Protein AF-A0A809S4X4-F1 (afdb_monomer)

Sequence (78 aa):
MPVFHFSLGDSTKGPVGFCAAVRARNRRRAVAMLRSQMPQEVPVVNSRTVHSEGIEYVRVYLNPDAIAIADVDFLEQR

Structure (mmCIF, N/CA/C/O backbone):
data_AF-A0A809S4X4-F1
#
_entry.id   AF-A0A809S4X4-F1
#
loop_
_atom_site.group_PDB
_atom_site.id
_atom_site.type_symbol
_atom_site.label_atom_id
_atom_site.label_alt_id
_atom_site.label_comp_id
_atom_site.label_asym_id
_atom_site.label_entity_id
_atom_site.label_seq_id
_atom_site.pdbx_PDB_ins_code
_atom_site.Cartn_x
_atom_site.Cartn_y
_atom_site.Cartn_z
_atom_site.occupancy
_atom_site.B_iso_or_equiv
_atom_site.auth_seq_id
_atom_site.auth_comp_id
_atom_site.auth_asym_id
_atom_site.auth_atom_id
_atom_site.pdbx_PDB_model_num
ATOM 1 N N . MET A 1 1 ? -7.797 11.710 17.495 1.00 77.75 1 MET A N 1
ATOM 2 C CA . MET A 1 1 ? -8.156 10.587 16.591 1.00 77.75 1 MET A CA 1
ATOM 3 C C . MET A 1 1 ? -6.933 9.707 16.387 1.00 77.75 1 MET A C 1
ATOM 5 O O . MET A 1 1 ? -5.879 10.285 16.103 1.00 77.75 1 MET A O 1
ATOM 9 N N . PRO A 1 2 ? -7.067 8.378 16.550 1.00 85.44 2 PRO A N 1
ATOM 10 C CA . PRO A 1 2 ? -5.972 7.426 16.374 1.00 85.44 2 PRO A CA 1
ATOM 11 C C . PRO A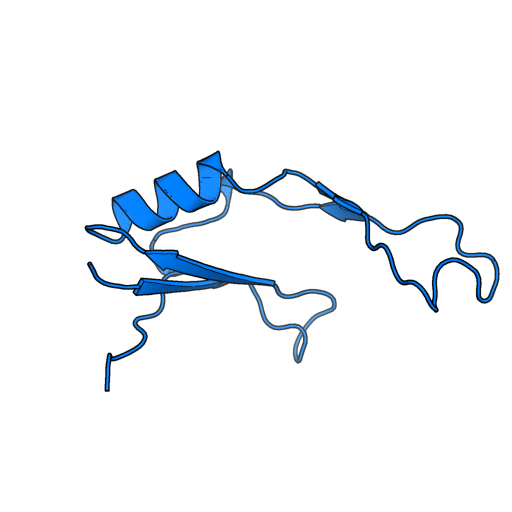 1 2 ? -5.460 7.399 14.928 1.00 85.44 2 PRO A C 1
ATOM 13 O O . PRO A 1 2 ? -6.161 7.810 13.996 1.00 85.44 2 PRO A O 1
ATOM 16 N N . VAL A 1 3 ? -4.226 6.926 14.763 1.00 90.25 3 VAL A N 1
ATOM 17 C CA . VAL A 1 3 ? -3.579 6.685 13.468 1.00 90.25 3 VAL A CA 1
ATOM 18 C C . VAL A 1 3 ? -3.481 5.176 13.268 1.00 90.25 3 VAL A C 1
ATOM 20 O O . VAL A 1 3 ? -3.039 4.464 14.162 1.00 90.25 3 VAL A O 1
ATOM 23 N N . PHE A 1 4 ? -3.927 4.702 12.111 1.00 90.56 4 PHE A N 1
ATOM 24 C CA . PHE A 1 4 ? -3.898 3.298 11.716 1.00 90.56 4 PHE A CA 1
ATOM 25 C C . PHE A 1 4 ? -2.806 3.105 10.671 1.00 90.56 4 PHE A C 1
ATOM 27 O O . PHE A 1 4 ? -2.813 3.814 9.660 1.00 90.56 4 PHE A O 1
ATOM 34 N N . HIS A 1 5 ? -1.875 2.190 10.930 1.00 91.81 5 HIS A N 1
ATOM 35 C CA . HIS A 1 5 ? -0.805 1.847 10.002 1.00 91.81 5 HIS A CA 1
ATOM 36 C C . HIS A 1 5 ? -1.235 0.665 9.143 1.00 91.81 5 HIS A C 1
ATOM 38 O O . HIS A 1 5 ? -1.811 -0.285 9.657 1.00 91.81 5 HIS A O 1
ATOM 44 N N . PHE A 1 6 ? -0.966 0.739 7.849 1.00 90.00 6 PHE A N 1
ATOM 45 C CA . PHE A 1 6 ? -1.196 -0.333 6.896 1.00 90.00 6 PHE A CA 1
ATOM 46 C C . PHE A 1 6 ? 0.151 -0.844 6.419 1.00 90.00 6 PHE A C 1
ATOM 48 O O . PHE A 1 6 ? 0.930 -0.057 5.879 1.00 90.00 6 PHE A O 1
ATOM 55 N N . SER A 1 7 ? 0.399 -2.139 6.595 1.00 86.88 7 SER A N 1
ATOM 56 C CA . SER A 1 7 ? 1.596 -2.821 6.101 1.00 86.88 7 SER A CA 1
ATOM 57 C C . SER A 1 7 ? 1.200 -3.749 4.951 1.00 86.88 7 SER A C 1
ATOM 59 O O . SER A 1 7 ? 0.877 -4.915 5.154 1.00 86.88 7 SER A O 1
ATOM 61 N N . LEU A 1 8 ? 1.147 -3.214 3.727 1.00 83.00 8 LEU A N 1
ATOM 62 C CA . LEU A 1 8 ? 0.618 -3.902 2.539 1.00 83.00 8 LEU A CA 1
ATOM 63 C C . LEU A 1 8 ? 1.742 -4.573 1.736 1.00 83.00 8 LEU A C 1
ATOM 65 O O . LEU A 1 8 ? 1.843 -4.427 0.518 1.00 83.00 8 LEU A O 1
ATOM 69 N N . GLY A 1 9 ? 2.604 -5.301 2.445 1.00 74.88 9 GLY A N 1
ATOM 70 C CA . GLY A 1 9 ? 3.778 -5.974 1.894 1.00 74.88 9 GLY A CA 1
ATOM 71 C C . GLY A 1 9 ? 5.101 -5.342 2.326 1.00 74.88 9 GLY A C 1
ATOM 72 O O . GLY A 1 9 ? 5.160 -4.205 2.788 1.00 74.88 9 GLY A O 1
ATOM 73 N N . ASP A 1 10 ? 6.176 -6.110 2.160 1.00 70.19 10 ASP A N 1
ATOM 74 C CA . ASP A 1 10 ? 7.525 -5.777 2.615 1.00 70.19 10 ASP A CA 1
ATOM 75 C C . ASP A 1 10 ? 8.523 -5.970 1.464 1.00 70.19 10 ASP A C 1
ATOM 77 O O . ASP A 1 10 ? 8.773 -7.094 1.017 1.00 70.19 10 ASP A O 1
ATOM 81 N N . SER A 1 11 ? 9.109 -4.865 0.995 1.00 67.88 11 SER A N 1
ATOM 82 C CA . SER A 1 11 ? 10.100 -4.869 -0.089 1.00 67.88 11 SER A CA 1
ATOM 83 C C . SER A 1 11 ? 11.414 -5.570 0.287 1.00 67.88 11 SER A C 1
ATOM 85 O O . SER A 1 11 ? 12.265 -5.777 -0.571 1.00 67.88 11 SER A O 1
ATOM 87 N N . THR A 1 12 ? 11.625 -5.935 1.556 1.00 64.81 12 THR A N 1
ATOM 88 C CA . THR A 1 12 ? 12.792 -6.734 1.966 1.00 64.81 12 THR A CA 1
ATOM 89 C C . THR A 1 12 ? 12.625 -8.225 1.656 1.00 64.81 12 THR A C 1
ATOM 91 O O . THR A 1 12 ? 13.612 -8.959 1.632 1.00 64.81 12 THR A O 1
ATOM 94 N N . LYS A 1 13 ? 11.391 -8.680 1.383 1.00 61.31 13 LYS A N 1
ATOM 95 C CA . LYS A 1 13 ? 11.049 -10.082 1.066 1.00 61.31 13 LYS A CA 1
ATOM 96 C C . LYS A 1 13 ? 10.406 -10.265 -0.313 1.00 61.31 13 LYS A C 1
ATOM 98 O O . LYS A 1 13 ? 10.089 -11.390 -0.691 1.00 61.31 13 LYS A O 1
ATOM 103 N N . GLY A 1 14 ? 10.200 -9.185 -1.060 1.00 62.12 14 GLY A N 1
ATOM 104 C CA . GLY A 1 14 ? 9.577 -9.183 -2.380 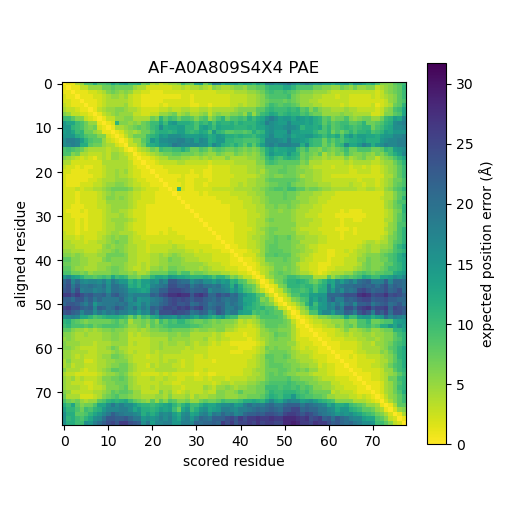1.00 62.12 14 GLY A CA 1
ATOM 105 C C . GLY A 1 14 ? 9.860 -7.879 -3.134 1.00 62.12 14 GLY A C 1
ATOM 106 O O . GLY A 1 14 ? 10.482 -6.979 -2.581 1.00 62.12 14 GLY A O 1
ATOM 107 N N . PRO A 1 15 ? 9.432 -7.756 -4.399 1.00 62.69 15 PRO A N 1
ATOM 108 C CA . PRO A 1 15 ? 9.875 -6.663 -5.265 1.00 62.69 15 PRO A CA 1
ATOM 109 C C . PRO A 1 15 ? 9.282 -5.291 -4.905 1.00 62.69 15 PRO A C 1
ATOM 111 O O . PRO A 1 15 ? 9.947 -4.280 -5.109 1.00 62.69 15 PRO A O 1
ATOM 114 N N . VAL A 1 16 ? 8.051 -5.231 -4.381 1.00 70.69 16 VAL A N 1
ATOM 115 C CA . VAL A 1 16 ? 7.385 -3.970 -4.010 1.00 70.69 16 VAL A CA 1
ATOM 116 C C . VAL A 1 16 ? 6.473 -4.196 -2.802 1.00 70.69 16 VAL A C 1
ATOM 118 O O . VAL A 1 16 ? 5.533 -4.982 -2.870 1.00 70.69 16 VAL A O 1
ATOM 121 N N . GLY A 1 17 ? 6.736 -3.485 -1.710 1.00 79.00 17 GLY A N 1
ATOM 122 C CA . GLY A 1 17 ? 5.846 -3.300 -0.567 1.00 79.00 17 GLY A CA 1
ATOM 123 C C . GLY A 1 17 ? 5.445 -1.831 -0.429 1.00 79.00 17 GLY A C 1
ATOM 124 O O . GLY A 1 17 ? 6.179 -0.931 -0.845 1.00 79.00 17 GLY A O 1
ATOM 125 N N . PHE A 1 18 ? 4.273 -1.580 0.147 1.00 83.81 18 PHE A N 1
ATOM 126 C CA . PHE A 1 18 ? 3.766 -0.233 0.397 1.00 83.81 18 PHE A CA 1
ATOM 127 C C . PHE A 1 18 ? 3.193 -0.137 1.809 1.00 83.81 18 PHE A C 1
ATOM 129 O O . PHE A 1 18 ? 2.557 -1.070 2.300 1.00 83.81 18 PHE A O 1
ATOM 136 N N . CYS A 1 19 ? 3.382 1.016 2.447 1.00 88.00 19 CYS A N 1
ATOM 137 C CA . CYS A 1 19 ? 2.778 1.318 3.734 1.00 88.00 19 CYS A CA 1
ATOM 138 C C . CYS A 1 19 ? 2.014 2.643 3.705 1.00 88.00 19 CYS A C 1
ATOM 140 O O . CYS A 1 19 ? 2.356 3.572 2.972 1.00 88.00 19 CYS A O 1
ATOM 142 N N . ALA A 1 20 ? 0.969 2.733 4.526 1.00 90.31 20 ALA A N 1
ATOM 143 C CA . ALA A 1 20 ? 0.170 3.944 4.674 1.00 90.31 20 ALA A CA 1
ATOM 144 C C . ALA A 1 20 ? -0.170 4.210 6.138 1.00 90.31 20 ALA A C 1
ATOM 146 O O . ALA A 1 20 ? -0.346 3.290 6.931 1.00 90.31 20 ALA A O 1
ATOM 147 N N . ALA A 1 21 ? -0.338 5.484 6.484 1.00 92.44 21 ALA A N 1
ATOM 148 C CA . ALA A 1 21 ? -0.846 5.901 7.782 1.00 92.44 21 ALA A CA 1
ATOM 149 C C . ALA A 1 21 ? -2.128 6.715 7.593 1.00 92.44 21 ALA A C 1
ATOM 151 O O . ALA A 1 21 ? -2.133 7.735 6.905 1.00 92.44 21 ALA A O 1
ATOM 152 N N . VAL A 1 22 ? -3.223 6.283 8.222 1.00 92.69 22 VAL A N 1
ATOM 153 C CA . VAL A 1 22 ? -4.534 6.936 8.091 1.00 92.69 22 VAL A CA 1
ATOM 154 C C . VAL A 1 22 ? -5.070 7.327 9.458 1.00 92.69 22 VAL A C 1
ATOM 156 O O . VAL A 1 22 ? -5.271 6.489 10.337 1.00 92.69 22 VAL A O 1
ATOM 159 N N . ARG A 1 23 ? -5.365 8.616 9.640 1.00 93.19 23 ARG A N 1
ATOM 160 C CA . ARG A 1 23 ? -6.027 9.118 10.849 1.00 93.19 23 ARG A CA 1
ATOM 161 C C . ARG A 1 23 ? -7.542 8.938 10.720 1.00 93.19 23 ARG A C 1
ATOM 163 O O . ARG A 1 23 ? -8.177 9.601 9.905 1.00 93.19 23 ARG A O 1
ATOM 170 N N . ALA A 1 24 ? -8.137 8.068 11.535 1.00 92.62 24 ALA A N 1
ATOM 171 C CA . ALA A 1 24 ? -9.567 7.745 11.465 1.00 92.62 24 ALA A CA 1
ATOM 172 C C . ALA A 1 24 ? -10.173 7.507 12.857 1.00 92.62 24 ALA A C 1
ATOM 174 O O . ALA A 1 24 ? -9.473 7.510 13.863 1.00 92.62 24 ALA A O 1
ATOM 175 N N . ARG A 1 25 ? -11.499 7.327 12.939 1.00 92.44 25 ARG A N 1
ATOM 176 C CA . ARG A 1 25 ? -12.180 7.024 14.216 1.00 92.44 25 ARG A CA 1
ATOM 177 C C . ARG A 1 25 ? -12.067 5.548 14.611 1.00 92.44 25 ARG A C 1
ATOM 179 O O . ARG A 1 25 ? -12.098 5.237 15.792 1.00 92.44 25 ARG A O 1
ATOM 186 N N . ASN A 1 26 ? -11.970 4.649 13.632 1.00 92.06 26 ASN A N 1
ATOM 187 C CA . ASN A 1 26 ? -11.852 3.203 13.819 1.00 92.06 26 ASN A CA 1
ATOM 188 C C . ASN A 1 26 ? -11.239 2.548 12.565 1.00 92.06 26 ASN A C 1
ATOM 190 O O . ASN A 1 26 ? -11.170 3.182 11.508 1.00 92.06 26 ASN A O 1
ATOM 194 N N . ARG A 1 27 ? -10.848 1.270 12.675 1.00 92.06 27 ARG A N 1
ATOM 195 C CA . ARG A 1 27 ? -10.225 0.490 11.588 1.00 92.06 27 ARG A CA 1
ATOM 196 C C . ARG A 1 27 ? -11.082 0.430 10.320 1.00 92.06 27 ARG A C 1
ATOM 198 O O . ARG A 1 27 ? -10.572 0.658 9.231 1.00 92.06 27 ARG A O 1
ATOM 205 N N . ARG A 1 28 ? -12.396 0.191 10.451 1.00 94.19 28 ARG A N 1
ATOM 206 C CA . ARG A 1 28 ? -13.321 0.134 9.299 1.00 94.19 28 ARG A CA 1
ATOM 207 C C . ARG A 1 28 ? -13.312 1.442 8.511 1.00 94.19 28 ARG A C 1
ATOM 209 O O . ARG A 1 28 ? -13.259 1.427 7.286 1.00 94.19 28 ARG A O 1
ATOM 216 N N . ARG A 1 29 ? -13.327 2.579 9.214 1.00 94.88 29 ARG A N 1
ATOM 217 C CA . ARG A 1 29 ? -13.257 3.899 8.587 1.00 94.88 29 ARG A CA 1
ATOM 218 C C . ARG A 1 29 ? -11.884 4.160 7.972 1.00 94.88 29 ARG A C 1
ATOM 220 O O . ARG A 1 29 ? -11.845 4.746 6.899 1.00 94.88 29 ARG A O 1
ATOM 227 N N . ALA A 1 30 ? -10.801 3.715 8.608 1.00 94.06 30 ALA A N 1
ATOM 228 C CA . ALA A 1 30 ? -9.452 3.827 8.056 1.00 94.06 30 ALA A CA 1
ATOM 229 C C . ALA A 1 30 ? -9.325 3.083 6.719 1.00 94.06 30 ALA A C 1
ATOM 231 O O . ALA A 1 30 ? -8.883 3.681 5.745 1.00 94.06 30 ALA A O 1
ATOM 232 N N . VAL A 1 31 ? -9.795 1.830 6.654 1.00 94.06 31 VAL A N 1
ATOM 233 C CA . VAL A 1 31 ? -9.812 1.025 5.418 1.00 94.06 31 VAL A CA 1
ATOM 234 C C . VAL A 1 31 ? -10.641 1.721 4.341 1.00 94.06 31 VAL A C 1
ATOM 236 O O . VAL A 1 31 ? -10.151 1.936 3.240 1.00 94.06 31 VAL A O 1
ATOM 239 N N . ALA A 1 32 ? -11.874 2.134 4.659 1.00 95.50 32 ALA A N 1
ATOM 240 C CA . ALA A 1 32 ? -12.739 2.814 3.693 1.00 95.50 32 ALA A CA 1
ATOM 241 C C . ALA A 1 32 ? -12.112 4.113 3.155 1.00 95.50 32 ALA A C 1
ATOM 243 O O . ALA A 1 32 ? -12.196 4.390 1.962 1.00 95.50 32 ALA A O 1
ATOM 244 N N . MET A 1 33 ? -11.464 4.895 4.027 1.00 95.56 33 MET A N 1
ATOM 245 C CA . MET A 1 33 ? -10.759 6.114 3.633 1.00 95.56 33 MET A CA 1
ATOM 246 C C . MET A 1 33 ? -9.571 5.800 2.727 1.00 95.56 33 MET A C 1
ATOM 248 O O . MET A 1 33 ? -9.476 6.408 1.665 1.00 95.56 33 MET A O 1
ATOM 252 N N . LEU A 1 34 ? -8.717 4.841 3.104 1.00 93.81 34 LEU A N 1
ATOM 253 C CA . LEU A 1 34 ? -7.570 4.450 2.289 1.00 93.81 34 LEU A CA 1
ATOM 254 C C . LEU A 1 34 ? -8.026 3.988 0.906 1.00 93.81 34 LEU A C 1
ATOM 256 O O . LEU A 1 34 ? -7.580 4.545 -0.087 1.00 93.81 34 LEU A O 1
ATOM 260 N N . ARG A 1 35 ? -9.000 3.074 0.840 1.00 94.44 35 ARG A N 1
ATOM 261 C CA . ARG A 1 35 ? -9.559 2.581 -0.425 1.00 94.44 35 ARG A CA 1
ATOM 262 C C . ARG A 1 35 ? -10.071 3.701 -1.330 1.00 94.44 35 ARG A C 1
ATOM 264 O O . ARG A 1 35 ? -9.793 3.688 -2.518 1.00 94.44 35 ARG A O 1
ATOM 271 N N . SER A 1 36 ? -10.790 4.677 -0.768 1.00 95.25 36 SER A N 1
ATOM 272 C CA . SER A 1 36 ? -11.369 5.785 -1.544 1.00 95.25 36 SER A CA 1
ATOM 273 C C . SER A 1 36 ? -10.352 6.801 -2.071 1.00 95.25 36 SER A C 1
ATOM 275 O O . SER A 1 36 ? -10.664 7.532 -3.004 1.00 95.25 36 SER A O 1
ATOM 277 N N . GLN A 1 37 ? -9.179 6.894 -1.441 1.00 93.31 37 GLN A N 1
ATOM 278 C CA . GLN A 1 37 ? -8.151 7.893 -1.760 1.00 93.31 37 GLN A CA 1
ATOM 279 C C . GLN A 1 37 ? -6.952 7.282 -2.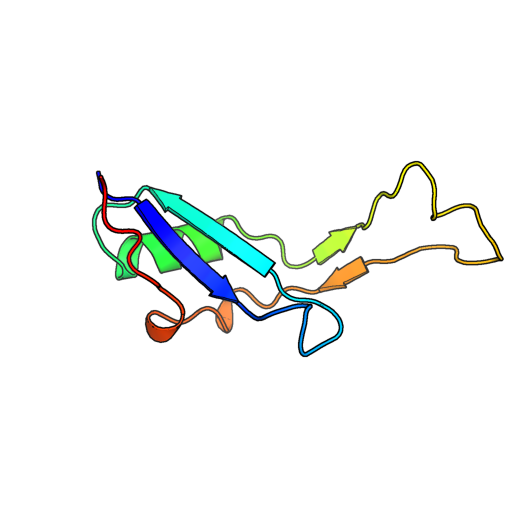491 1.00 93.31 37 GLN A C 1
ATOM 281 O O . GLN A 1 37 ? -6.123 8.009 -3.031 1.00 93.31 37 GLN A O 1
ATOM 286 N N . MET A 1 38 ? -6.827 5.955 -2.476 1.00 90.94 38 MET A N 1
ATOM 287 C CA . MET A 1 38 ? -5.702 5.258 -3.073 1.00 90.94 38 MET A CA 1
ATOM 288 C C . MET A 1 38 ? -5.887 5.179 -4.590 1.00 90.94 38 MET A C 1
ATOM 290 O O . MET A 1 38 ? -6.917 4.684 -5.054 1.00 90.94 38 MET A O 1
ATOM 294 N N . PRO A 1 39 ? -4.909 5.654 -5.377 1.00 90.31 39 PRO A N 1
ATOM 295 C CA . PRO A 1 39 ? -4.965 5.514 -6.821 1.00 90.31 39 PRO A CA 1
ATOM 296 C C . PRO A 1 39 ? -4.809 4.041 -7.217 1.00 90.31 39 PRO A C 1
ATOM 298 O O . PRO A 1 39 ? -4.189 3.258 -6.499 1.00 90.31 39 PRO A O 1
ATOM 301 N N . GLN A 1 40 ? -5.348 3.666 -8.377 1.00 89.25 40 GLN A N 1
ATOM 302 C CA . GLN A 1 40 ? -5.171 2.320 -8.941 1.00 89.25 40 GLN A CA 1
ATOM 303 C C . GLN A 1 40 ? -3.780 2.119 -9.551 1.00 89.25 40 GLN A C 1
ATOM 305 O O . GLN A 1 40 ? -3.311 0.992 -9.689 1.00 89.25 40 GLN A O 1
ATOM 310 N N . GLU A 1 41 ? -3.102 3.209 -9.900 1.00 90.19 41 GLU A N 1
ATOM 311 C CA . GLU A 1 41 ? -1.737 3.182 -10.399 1.00 90.19 41 GLU A CA 1
ATOM 312 C C . GLU A 1 41 ? -0.965 4.434 -9.986 1.00 90.19 41 GLU A C 1
ATOM 314 O O . GLU A 1 41 ? -1.530 5.521 -9.848 1.00 90.19 41 GLU A O 1
ATOM 319 N N . VAL A 1 42 ? 0.344 4.281 -9.799 1.00 88.56 42 VAL A N 1
ATOM 320 C CA . VAL A 1 42 ? 1.265 5.380 -9.506 1.00 88.56 42 VAL A CA 1
ATOM 321 C C . VAL A 1 42 ? 2.431 5.315 -10.493 1.00 88.56 42 VAL A C 1
ATOM 323 O O . VAL A 1 42 ? 3.090 4.273 -10.583 1.00 88.56 42 VAL A O 1
ATOM 326 N N . PRO A 1 43 ? 2.719 6.396 -11.243 1.00 86.00 43 PRO A N 1
ATOM 327 C CA . PRO A 1 43 ? 3.925 6.456 -12.053 1.00 86.00 43 PRO A CA 1
ATOM 328 C C . PRO A 1 43 ? 5.147 6.550 -11.136 1.00 86.00 43 PRO A C 1
ATOM 330 O O . PRO A 1 43 ? 5.198 7.390 -10.235 1.00 86.00 43 PRO A O 1
ATOM 333 N N . VAL A 1 4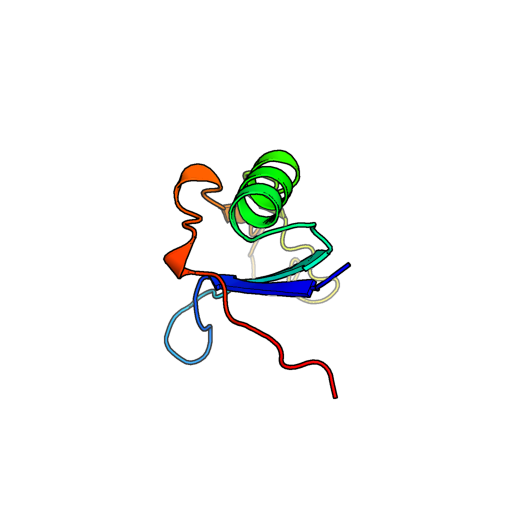4 ? 6.158 5.716 -11.377 1.00 83.19 44 VAL A N 1
ATOM 334 C CA . VAL A 1 44 ? 7.434 5.835 -10.665 1.00 83.19 44 VAL A CA 1
ATOM 335 C C . VAL A 1 44 ? 8.240 6.930 -11.344 1.00 83.19 44 VAL A C 1
ATOM 337 O O . VAL A 1 44 ? 8.993 6.696 -12.287 1.00 83.19 44 VAL A O 1
ATOM 340 N N . VAL A 1 45 ? 8.053 8.159 -10.871 1.00 72.25 45 VAL A N 1
ATOM 341 C CA . VAL A 1 45 ? 8.815 9.309 -11.353 1.00 72.25 45 VAL A CA 1
ATOM 342 C C . VAL A 1 45 ? 10.123 9.360 -10.577 1.00 72.25 45 VAL A C 1
ATOM 344 O O . VAL A 1 45 ? 10.221 9.981 -9.522 1.00 72.25 45 VAL A O 1
ATOM 347 N N . ASN A 1 46 ? 11.136 8.660 -11.077 1.00 64.06 46 ASN A N 1
ATOM 348 C CA . ASN A 1 46 ? 12.478 8.793 -10.536 1.00 64.06 46 ASN A CA 1
ATOM 349 C C . ASN A 1 46 ? 13.224 9.887 -11.307 1.00 64.06 46 ASN A C 1
ATOM 351 O O . ASN A 1 46 ? 13.490 9.725 -12.496 1.00 64.06 46 ASN A O 1
ATOM 355 N N . SER A 1 47 ? 13.611 10.971 -10.630 1.00 56.53 47 SER A N 1
ATOM 356 C CA . SER A 1 47 ? 14.411 12.048 -11.230 1.00 56.53 47 SER A CA 1
ATOM 357 C C . SER A 1 47 ? 15.808 11.598 -11.686 1.00 56.53 47 SER A C 1
ATOM 359 O O . SER A 1 47 ? 16.488 12.357 -12.371 1.00 56.53 47 SER A O 1
ATOM 361 N N . ARG A 1 48 ? 16.245 10.378 -11.330 1.00 55.56 48 ARG A N 1
ATOM 362 C CA . ARG A 1 48 ? 17.559 9.817 -11.684 1.00 55.56 48 ARG A CA 1
ATOM 363 C C . ARG A 1 48 ? 17.539 8.520 -12.502 1.00 55.56 48 ARG A C 1
ATOM 365 O O . ARG A 1 48 ? 18.585 8.168 -13.027 1.00 55.56 48 ARG A O 1
ATOM 372 N N . THR A 1 49 ? 16.415 7.806 -12.619 1.00 53.03 49 THR A N 1
ATOM 373 C CA . THR A 1 49 ? 16.422 6.410 -13.136 1.00 53.03 49 THR A CA 1
ATOM 374 C C . THR A 1 49 ? 15.590 6.192 -14.400 1.00 53.03 49 THR A C 1
ATOM 376 O O . THR A 1 49 ? 15.852 5.250 -15.134 1.00 53.03 49 THR A O 1
ATOM 379 N N . VAL A 1 50 ? 14.648 7.081 -14.737 1.00 53.25 50 VAL A N 1
ATOM 380 C CA . VAL A 1 50 ? 13.816 6.923 -15.957 1.00 53.25 50 VAL 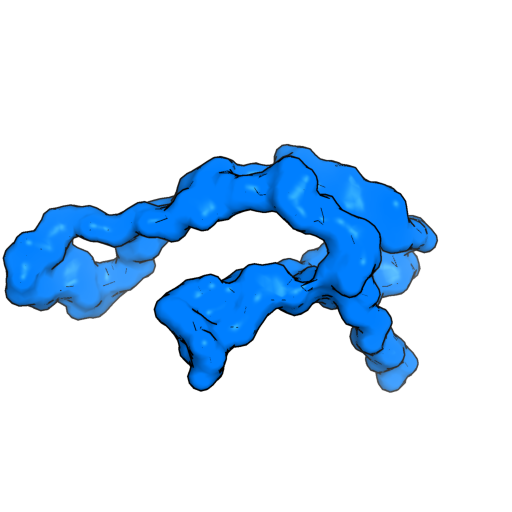A CA 1
ATOM 381 C C . VAL A 1 50 ? 14.579 7.307 -17.244 1.00 53.25 50 VAL A C 1
ATOM 383 O O . VAL A 1 50 ? 14.047 7.242 -18.342 1.00 53.25 50 VAL A O 1
ATOM 386 N N . HIS A 1 51 ? 15.861 7.673 -17.137 1.00 51.84 51 HIS A N 1
ATOM 387 C CA . HIS A 1 51 ? 16.724 7.958 -18.292 1.00 51.84 51 HIS A CA 1
ATOM 388 C C . HIS A 1 51 ? 18.014 7.128 -18.330 1.00 51.84 51 HIS A C 1
ATOM 390 O O . HIS A 1 51 ? 18.858 7.355 -19.194 1.00 51.84 51 HIS A O 1
ATOM 396 N N . SER A 1 52 ? 18.186 6.162 -17.424 1.00 57.06 52 SER A N 1
ATOM 397 C CA . SER A 1 52 ? 19.319 5.234 -17.466 1.00 57.06 52 SER A CA 1
ATOM 398 C C . SER A 1 52 ? 18.902 3.938 -18.165 1.00 57.06 52 SER A C 1
ATOM 400 O O . SER A 1 52 ? 18.004 3.250 -17.690 1.00 57.06 52 SER A O 1
ATOM 402 N N . GLU A 1 53 ? 19.572 3.611 -19.273 1.00 64.81 53 GLU A N 1
ATOM 403 C CA . GLU A 1 53 ? 19.587 2.274 -19.899 1.00 64.81 53 GLU A CA 1
ATOM 404 C C . GLU A 1 53 ? 18.281 1.767 -20.552 1.00 64.81 53 GLU A C 1
ATOM 406 O O . GLU A 1 53 ? 17.929 0.598 -20.438 1.00 64.81 53 GLU A O 1
ATOM 411 N N . GLY A 1 54 ? 17.568 2.614 -21.303 1.00 70.31 54 GLY A N 1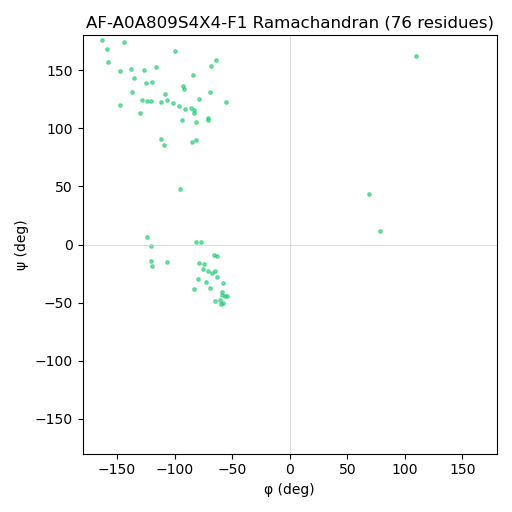
ATOM 412 C CA . GLY A 1 54 ? 16.501 2.143 -22.208 1.00 70.31 54 GLY A CA 1
ATOM 413 C C . GLY A 1 54 ? 15.164 1.789 -21.544 1.00 70.31 54 GLY A C 1
ATOM 414 O O . GLY A 1 54 ? 14.290 1.223 -22.194 1.00 70.31 54 GLY A O 1
ATOM 415 N N . ILE A 1 55 ? 14.973 2.138 -20.270 1.00 71.06 55 ILE A N 1
ATOM 416 C CA . ILE A 1 55 ? 13.673 2.044 -19.597 1.00 71.06 55 ILE A CA 1
ATOM 417 C C . ILE A 1 55 ? 12.848 3.288 -19.932 1.00 71.06 55 ILE A C 1
ATOM 419 O O . ILE A 1 55 ? 13.206 4.394 -19.540 1.00 71.06 55 ILE A O 1
ATOM 423 N N . GLU A 1 56 ? 11.726 3.103 -20.627 1.00 71.94 56 GLU A N 1
ATOM 424 C CA . GLU A 1 56 ? 10.850 4.212 -21.031 1.00 71.94 56 GLU A CA 1
ATOM 425 C C . GLU A 1 56 ? 9.879 4.645 -19.923 1.00 71.94 56 GLU A C 1
ATOM 427 O O . GLU A 1 56 ? 9.609 5.834 -19.753 1.00 71.94 56 GLU A O 1
ATOM 432 N N . TYR A 1 57 ? 9.338 3.693 -19.155 1.00 79.69 57 TYR A N 1
ATOM 433 C CA . TYR A 1 57 ? 8.398 3.975 -18.071 1.00 79.69 57 TYR A CA 1
ATOM 434 C C . TYR A 1 57 ? 8.352 2.850 -17.035 1.00 79.69 57 TYR A C 1
ATOM 436 O O . TYR A 1 57 ? 8.633 1.690 -17.327 1.00 79.69 57 TYR A O 1
ATOM 444 N N . VAL A 1 58 ? 7.924 3.197 -15.819 1.00 83.56 58 VAL A N 1
ATOM 445 C CA . VAL A 1 58 ? 7.590 2.241 -14.757 1.00 83.56 58 VAL A CA 1
ATOM 446 C C . VAL A 1 58 ? 6.301 2.698 -14.074 1.00 83.56 58 VAL A C 1
ATOM 448 O O . VAL A 1 58 ? 6.164 3.866 -13.697 1.00 83.56 58 VAL A O 1
ATOM 451 N N . ARG A 1 59 ? 5.350 1.774 -13.902 1.00 86.69 59 ARG A N 1
ATOM 452 C CA . ARG A 1 59 ? 4.099 1.993 -13.162 1.00 86.69 59 ARG A CA 1
ATOM 453 C C . ARG A 1 59 ? 3.951 0.948 -12.067 1.00 86.69 59 ARG A C 1
ATOM 455 O O . ARG A 1 59 ? 4.236 -0.226 -12.288 1.00 86.69 59 ARG A O 1
ATOM 462 N N . VAL A 1 60 ? 3.481 1.383 -10.903 1.00 86.88 60 VAL A N 1
ATOM 463 C CA . VAL A 1 60 ? 3.058 0.492 -9.820 1.00 86.88 60 VAL A CA 1
ATOM 464 C C . VAL A 1 60 ? 1.543 0.419 -9.846 1.00 86.88 60 VAL A C 1
ATOM 466 O O . VAL A 1 60 ? 0.883 1.447 -9.712 1.00 86.88 60 VAL A O 1
ATOM 469 N N . TYR A 1 61 ? 1.008 -0.787 -10.005 1.00 8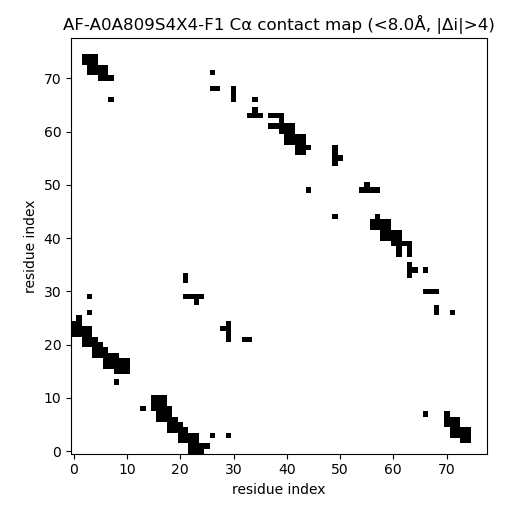7.00 61 TYR A N 1
ATOM 470 C CA . TYR A 1 61 ? -0.424 -1.050 -9.935 1.00 87.00 61 TYR A CA 1
ATOM 471 C C . TYR A 1 61 ? -0.811 -1.426 -8.512 1.00 87.00 61 TYR A C 1
ATOM 473 O O . TYR A 1 61 ? -0.152 -2.237 -7.861 1.00 87.00 61 TYR A O 1
ATOM 481 N N . LEU A 1 62 ? -1.890 -0.825 -8.037 1.00 88.00 62 LEU A N 1
ATOM 482 C CA . LEU A 1 62 ? -2.404 -0.980 -6.690 1.00 88.00 62 LEU A CA 1
ATOM 483 C C . LEU A 1 62 ? -3.818 -1.547 -6.783 1.00 88.00 62 LEU A C 1
ATOM 485 O O . LEU A 1 62 ? -4.604 -1.143 -7.637 1.00 88.00 62 LEU A O 1
ATOM 489 N N . ASN A 1 63 ? -4.151 -2.471 -5.884 1.00 89.19 63 ASN A N 1
ATOM 490 C CA . ASN A 1 63 ? -5.498 -3.018 -5.764 1.00 89.19 63 ASN A CA 1
ATOM 491 C C . ASN A 1 63 ? -6.123 -2.559 -4.435 1.00 89.19 63 ASN A C 1
ATOM 493 O O . ASN A 1 63 ? -5.950 -3.240 -3.419 1.00 89.19 63 ASN A O 1
ATOM 497 N N . PRO A 1 64 ? -6.845 -1.421 -4.409 1.00 89.50 64 PRO A N 1
ATOM 498 C CA . PRO A 1 64 ? -7.498 -0.938 -3.197 1.00 89.50 64 PRO A CA 1
ATOM 499 C C . PRO A 1 64 ? -8.488 -1.950 -2.603 1.00 89.50 64 PRO A C 1
ATOM 501 O O . PRO A 1 64 ? -8.614 -2.050 -1.381 1.00 89.50 64 PRO A O 1
ATOM 504 N N . ASP A 1 65 ? -9.160 -2.750 -3.434 1.00 88.88 65 ASP A N 1
ATOM 505 C CA . ASP A 1 65 ? -10.163 -3.714 -2.970 1.00 88.88 65 ASP A CA 1
ATOM 506 C C . ASP A 1 65 ? -9.555 -4.858 -2.150 1.00 88.88 65 ASP A C 1
ATOM 508 O O . ASP A 1 65 ? -10.231 -5.417 -1.278 1.00 88.88 65 ASP A O 1
ATOM 512 N N . ALA A 1 66 ? -8.265 -5.141 -2.356 1.00 86.94 66 ALA A N 1
ATOM 513 C CA . ALA A 1 66 ? -7.515 -6.126 -1.585 1.00 86.94 66 ALA A CA 1
ATOM 514 C C . ALA A 1 66 ? -7.160 -5.658 -0.161 1.00 86.94 66 ALA A C 1
ATOM 516 O O . ALA A 1 66 ? -6.857 -6.496 0.679 1.00 86.94 66 ALA A O 1
ATOM 517 N N . ILE A 1 67 ? -7.240 -4.354 0.144 1.00 88.38 67 ILE A N 1
ATOM 518 C CA . ILE A 1 67 ? -6.867 -3.803 1.459 1.00 88.38 67 ILE A CA 1
ATOM 519 C C . ILE A 1 67 ? -7.894 -4.222 2.505 1.00 88.38 67 ILE A C 1
ATOM 521 O O . ILE A 1 67 ? -9.008 -3.692 2.530 1.00 88.38 67 ILE A O 1
ATOM 525 N N . ALA A 1 68 ? -7.544 -5.138 3.391 1.00 88.00 68 ALA A N 1
ATOM 526 C CA . ALA A 1 68 ? -8.411 -5.670 4.425 1.00 88.00 68 ALA A CA 1
ATOM 527 C C . ALA A 1 68 ? -8.154 -5.017 5.793 1.00 88.00 68 ALA A C 1
ATOM 529 O O . ALA A 1 68 ? -7.158 -4.347 6.046 1.00 88.00 68 ALA A O 1
ATOM 530 N N . ILE A 1 69 ? -9.076 -5.242 6.734 1.00 87.50 69 ILE A N 1
ATOM 531 C CA . ILE A 1 69 ? -8.900 -4.820 8.137 1.00 87.50 69 ILE A CA 1
ATOM 532 C C . ILE A 1 69 ? -7.707 -5.540 8.790 1.00 87.50 69 ILE A C 1
ATOM 534 O O . ILE A 1 69 ? -7.113 -4.997 9.719 1.00 87.50 69 ILE A O 1
ATOM 538 N N . ALA A 1 70 ? -7.387 -6.753 8.325 1.00 86.38 70 ALA A N 1
ATOM 539 C CA . ALA A 1 70 ? -6.267 -7.550 8.818 1.00 86.38 70 ALA A CA 1
ATOM 540 C C . ALA A 1 70 ? -4.906 -6.895 8.537 1.00 86.38 70 ALA A C 1
ATOM 542 O O . ALA A 1 70 ? -3.971 -7.138 9.287 1.00 86.38 70 ALA A O 1
ATOM 543 N N . ASP A 1 71 ? -4.832 -6.010 7.541 1.00 82.25 71 ASP A N 1
ATOM 544 C CA . ASP A 1 71 ? -3.600 -5.311 7.163 1.00 82.25 71 ASP A CA 1
ATOM 545 C C . ASP A 1 71 ? -3.303 -4.098 8.063 1.00 82.25 71 ASP A C 1
ATOM 547 O O . ASP A 1 71 ? -2.356 -3.352 7.813 1.00 82.25 71 ASP A O 1
ATOM 551 N N . VAL A 1 72 ? -4.145 -3.854 9.079 1.00 84.81 72 VAL A N 1
ATOM 552 C CA . VAL A 1 72 ? -4.033 -2.705 9.981 1.00 84.81 72 VAL A CA 1
ATOM 553 C C . VAL A 1 72 ? -3.244 -3.056 11.240 1.00 84.81 72 VAL A C 1
ATOM 555 O O . VAL A 1 72 ? -3.783 -3.654 12.181 1.00 84.81 72 VAL A O 1
ATOM 558 N N . ASP A 1 73 ? -2.024 -2.541 11.312 1.00 81.88 73 ASP A N 1
ATOM 559 C CA . ASP A 1 73 ? -1.197 -2.556 12.512 1.00 81.88 73 ASP A CA 1
ATOM 560 C C . ASP A 1 73 ? -1.548 -1.383 13.442 1.00 81.88 73 ASP A C 1
ATOM 562 O O . ASP A 1 73 ? -1.901 -0.273 13.016 1.00 81.88 73 ASP A O 1
ATOM 566 N N . PHE A 1 74 ? -1.445 -1.620 14.751 1.00 66.19 74 PHE A N 1
ATOM 567 C CA . PHE A 1 74 ? -1.502 -0.552 15.747 1.00 66.19 74 PHE A CA 1
ATOM 568 C C . PHE A 1 74 ? -0.105 0.042 15.933 1.00 66.19 74 PHE A C 1
ATOM 570 O O . PHE A 1 74 ? 0.798 -0.634 16.412 1.00 66.19 74 PHE A O 1
ATOM 577 N N . LEU A 1 75 ? 0.053 1.328 15.617 1.00 60.28 75 LEU A N 1
ATOM 578 C CA . LEU A 1 75 ? 1.150 2.121 16.164 1.00 60.28 75 LEU A CA 1
ATOM 579 C C . LEU A 1 75 ? 0.716 2.557 17.564 1.00 60.28 75 LEU A C 1
ATOM 581 O O . LEU A 1 75 ? -0.168 3.409 17.692 1.00 60.28 75 LEU A O 1
ATOM 585 N N . GLU A 1 76 ? 1.274 1.943 18.609 1.00 49.00 76 GLU A N 1
ATOM 586 C CA . GLU A 1 76 ? 1.113 2.465 19.967 1.00 49.00 76 GLU A CA 1
ATOM 587 C C . GLU A 1 76 ? 1.583 3.926 19.987 1.00 49.00 76 GLU A C 1
ATOM 589 O O . GLU A 1 76 ? 2.707 4.245 19.592 1.00 49.00 76 GLU A O 1
ATOM 594 N N . GLN A 1 77 ? 0.689 4.832 20.388 1.00 47.62 77 GLN A N 1
ATOM 595 C CA . GLN A 1 77 ? 1.046 6.225 20.623 1.00 47.62 77 GLN A CA 1
ATOM 596 C C . GLN A 1 77 ? 1.897 6.263 21.89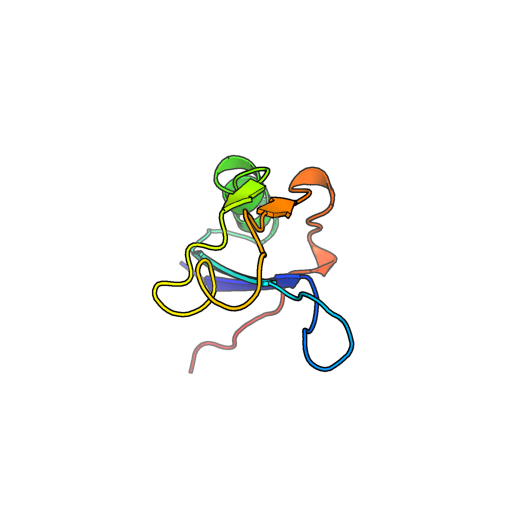5 1.00 47.62 77 GLN A C 1
ATOM 598 O O . GLN A 1 77 ? 1.371 6.017 22.978 1.00 47.62 77 GLN A O 1
ATOM 603 N N . ARG A 1 78 ? 3.200 6.520 21.745 1.00 41.38 78 ARG A N 1
ATOM 604 C CA . ARG A 1 78 ? 4.040 7.008 22.844 1.00 41.38 78 ARG A CA 1
ATOM 605 C C . ARG A 1 78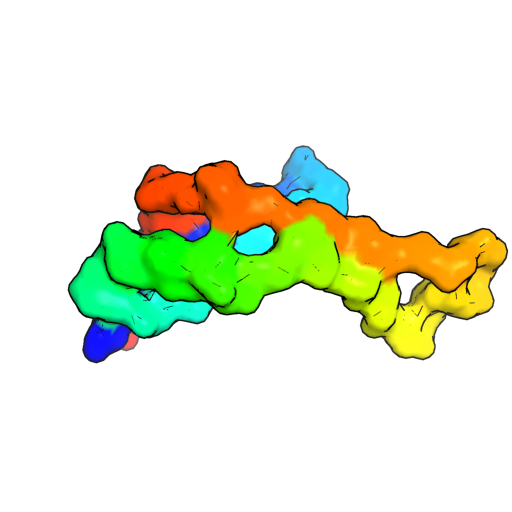 ? 3.668 8.441 23.200 1.00 41.38 78 ARG A C 1
ATOM 607 O O . ARG A 1 78 ? 3.343 9.203 22.259 1.00 41.38 78 ARG A O 1
#

Organism: NCBI:txid2608984

Mean predicted aligned error: 7.21 Å

Foldseek 3Di:
DFKWKFWQDDCVVHPDTDMDIADDPDLVRRLVVCLVPPDQKDWPDDPPPCPPDPNPTDMDGDDSVPRDSVRIDHDPDD

Radius of gyration: 15.14 Å; Cα contacts (8 Å, |Δi|>4): 109; chains: 1; bounding box: 33×22×45 Å

Solvent-accessible surface area (backbone atoms only — not comparable to full-atom values): 4948 Å² total; per-residue (Å²): 122,56,56,40,31,33,61,65,53,51,53,92,83,45,96,75,40,47,74,49,78,35,77,28,93,44,66,71,54,28,46,53,51,49,40,76,69,52,62,57,59,45,75,62,82,47,98,78,53,56,79,54,88,88,45,84,80,53,73,48,79,44,66,50,87,72,62,51,74,86,40,54,46,83,62,81,85,127

Nearest PDB structures (foldseek):
  4v9f-assembly1_6  TM=5.735E-01  e=6.573E-01  Haloarcula marismortui ATCC 43049
  5z98-assembly1_A-2  TM=5.890E-01  e=6.624E+00  Pan troglodytes
  2mra-assembly1_A  TM=3.161E-01  e=9.214E+00  synthetic construct

pLDDT: mean 80.18, std 14.13, range [41.38, 95.56]

Secondary structure (DSSP, 8-state):
--EEEEE---TTTSS---EEEEE-SSHHHHHHHHHHH--SEEE---TTTTTSTT----EEE--GGG--GGGEEE----